Protein AF-A0A7V2T4A5-F1 (afdb_monomer_lite)

pLDDT: mean 81.38, std 19.03, range [47.84, 97.31]

Foldseek 3Di:
DDDPPVVVVVVPDPPPPPPPPVPPCPPPDDDPVVVVVVVVVVVVVVVCLVPVQLVVVLVVDDVVCSVVSVVVSVVVSVVVVVCCVPPVVPD

Sequence (91 aa):
MPPRFGLLGLLLAPFPLGTALAQESAPPALDSGDTAWMLTATALVLMMTIPGLVLFYGGMVRKQNVLSVAMQVFATACVSTIVWMVIGYSL

Secondary structure (DSSP, 8-state):
---GGGTTGGG-S-------------S----HHHHHHHHHHHHHHHHIIIIIIHHHHHHHS-GGGHHHHHHHHHHHHHHHHHHIIIIITT-

Radius of gyration: 23.69 Å; chains: 1; bounding box: 41×55×51 Å

Structure (mmCIF, N/CA/C/O backbone):
data_AF-A0A7V2T4A5-F1
#
_entry.id   AF-A0A7V2T4A5-F1
#
loop_
_atom_site.group_PDB
_atom_site.id
_atom_site.type_symbol
_atom_site.label_atom_id
_atom_site.label_alt_id
_atom_site.label_comp_id
_atom_site.label_asym_id
_atom_site.label_entity_id
_atom_site.label_seq_id
_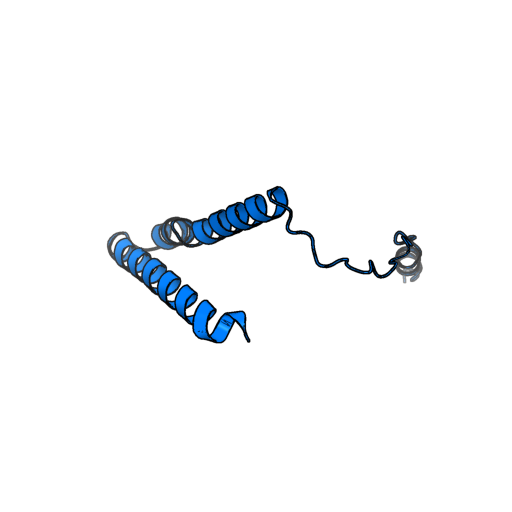atom_site.pdbx_PDB_ins_code
_atom_site.Cartn_x
_atom_site.Cartn_y
_atom_site.Cartn_z
_atom_site.occupancy
_atom_site.B_iso_or_equiv
_atom_site.auth_seq_id
_atom_site.auth_comp_id
_atom_site.auth_asym_id
_atom_site.auth_atom_id
_atom_site.pdbx_PDB_model_num
ATOM 1 N N . MET A 1 1 ? -20.792 44.273 -24.381 1.00 51.00 1 MET A N 1
ATOM 2 C CA . MET A 1 1 ? -20.361 43.198 -25.301 1.00 51.00 1 MET A CA 1
ATOM 3 C C . MET A 1 1 ? -18.837 43.245 -25.418 1.00 51.00 1 MET A C 1
ATOM 5 O O . MET A 1 1 ? -18.339 43.935 -26.299 1.00 51.00 1 MET A O 1
ATOM 9 N N . PRO A 1 2 ? -18.082 42.636 -24.484 1.00 51.16 2 PRO A N 1
ATOM 10 C CA . PRO A 1 2 ? -16.622 42.658 -24.535 1.00 51.16 2 PRO A CA 1
ATOM 11 C C . PRO A 1 2 ? -16.107 41.776 -25.690 1.00 51.16 2 PRO A C 1
ATOM 13 O O . PRO A 1 2 ? -16.611 40.664 -25.883 1.00 51.16 2 PRO A O 1
ATOM 16 N N . PRO A 1 3 ? -15.147 42.268 -26.489 1.00 51.97 3 PRO A N 1
ATOM 17 C CA . PRO A 1 3 ? -14.677 41.590 -27.684 1.00 51.97 3 PRO A CA 1
ATOM 18 C C . PRO A 1 3 ? -13.726 40.431 -27.345 1.00 51.97 3 PRO A C 1
ATOM 20 O O . PRO A 1 3 ? -12.915 40.485 -26.425 1.00 51.97 3 PRO A O 1
ATOM 23 N N . ARG A 1 4 ? -13.843 39.368 -28.139 1.00 60.81 4 ARG A N 1
ATOM 24 C CA . ARG A 1 4 ? -13.291 38.010 -27.979 1.00 60.81 4 ARG A CA 1
ATOM 25 C C . ARG A 1 4 ? -11.758 37.897 -28.150 1.00 60.81 4 ARG A C 1
ATOM 27 O O . ARG A 1 4 ? -11.254 36.812 -28.418 1.00 60.81 4 ARG A O 1
ATOM 34 N N . PHE A 1 5 ? -11.005 38.988 -27.995 1.00 54.09 5 PHE A N 1
ATOM 35 C CA . PHE A 1 5 ? -9.564 39.036 -28.294 1.00 54.09 5 PHE A CA 1
ATOM 36 C C . PHE A 1 5 ? -8.661 38.453 -27.194 1.00 54.09 5 PHE A C 1
ATOM 38 O O . PHE A 1 5 ? -7.529 38.081 -27.483 1.00 54.09 5 PHE A O 1
ATOM 45 N N . GLY A 1 6 ? -9.152 38.302 -25.958 1.00 52.06 6 GLY A N 1
ATOM 46 C CA . GLY A 1 6 ? -8.366 37.723 -24.857 1.00 52.06 6 GLY A CA 1
ATOM 47 C C . GLY A 1 6 ? -8.104 36.215 -24.981 1.00 52.06 6 GLY A C 1
ATOM 48 O O . GLY A 1 6 ? -7.115 35.723 -24.452 1.00 52.06 6 GLY A O 1
ATOM 49 N N . LEU A 1 7 ? -8.950 35.480 -25.715 1.00 55.47 7 LEU A N 1
ATOM 50 C CA . LEU A 1 7 ? -8.823 34.023 -25.873 1.00 55.47 7 LEU A CA 1
ATOM 51 C C . LEU A 1 7 ? -7.840 33.624 -26.993 1.00 55.47 7 LEU A C 1
ATOM 53 O O . LEU A 1 7 ? -7.300 32.524 -26.981 1.00 55.47 7 LEU A O 1
ATOM 57 N N . LEU A 1 8 ? -7.586 34.527 -27.947 1.00 52.81 8 LEU A N 1
ATOM 58 C CA . LEU A 1 8 ? -6.672 34.306 -29.076 1.00 52.81 8 LEU A CA 1
ATOM 59 C C . LEU A 1 8 ? -5.193 34.465 -28.687 1.00 52.81 8 LEU A C 1
ATOM 61 O O . LEU A 1 8 ? -4.336 33.843 -29.306 1.00 52.81 8 LEU A O 1
ATOM 65 N N . GLY A 1 9 ? -4.888 35.235 -27.635 1.00 48.53 9 GLY A N 1
ATOM 66 C CA . GLY A 1 9 ? -3.523 35.387 -27.111 1.00 48.53 9 GLY A CA 1
ATOM 67 C C . GLY A 1 9 ? -3.000 34.162 -26.349 1.00 48.53 9 GLY A C 1
ATOM 68 O O . GLY A 1 9 ? -1.793 33.968 -26.263 1.00 48.53 9 GLY A O 1
ATOM 69 N N . LEU A 1 10 ? -3.893 33.298 -25.851 1.00 52.16 10 LEU A N 1
ATOM 70 C CA . LEU A 1 10 ? -3.525 32.046 -25.174 1.00 52.16 10 LEU A CA 1
ATOM 71 C C . LEU A 1 10 ? -3.162 30.920 -26.165 1.00 52.16 10 LEU A C 1
ATOM 73 O O . LEU A 1 10 ? -2.582 29.916 -25.770 1.00 52.16 10 LEU A O 1
ATOM 77 N N . LEU A 1 11 ? -3.476 31.088 -27.455 1.00 53.47 11 LEU A N 1
ATOM 78 C CA . LEU A 1 11 ? -3.165 30.123 -28.520 1.00 53.47 11 LEU A CA 1
ATOM 79 C C . LEU A 1 11 ? -1.792 30.363 -29.179 1.00 53.47 11 LEU A C 1
ATOM 81 O O . LEU A 1 11 ? -1.364 29.559 -30.000 1.00 53.47 11 LEU A O 1
ATOM 85 N N . LEU A 1 12 ? -1.109 31.459 -28.828 1.00 56.50 12 LEU A N 1
ATOM 86 C CA . LEU A 1 12 ? 0.151 31.918 -29.433 1.00 56.50 12 LEU A CA 1
ATOM 87 C C . LEU A 1 12 ? 1.276 32.105 -28.402 1.00 56.50 12 LEU A C 1
ATOM 89 O O . LEU A 1 12 ? 2.270 32.775 -28.678 1.00 56.50 12 LEU A O 1
ATOM 93 N N . ALA A 1 13 ? 1.154 31.502 -27.217 1.00 54.34 13 ALA A N 1
ATOM 94 C CA . ALA A 1 13 ? 2.339 31.247 -26.413 1.00 54.34 13 ALA A CA 1
ATOM 95 C C . ALA A 1 13 ? 3.171 30.187 -27.155 1.00 54.34 13 ALA A C 1
ATOM 97 O O . ALA A 1 13 ? 2.616 29.137 -27.496 1.00 54.34 13 ALA A O 1
ATOM 98 N N . PRO A 1 14 ? 4.466 30.419 -27.428 1.00 52.88 14 PRO A N 1
ATOM 99 C CA . PRO A 1 14 ? 5.341 29.367 -27.906 1.00 52.88 14 PRO A CA 1
ATOM 100 C C . PRO A 1 14 ? 5.441 28.335 -26.784 1.00 52.88 14 PRO A C 1
ATOM 102 O O . PRO A 1 14 ? 6.238 28.462 -25.857 1.00 52.88 14 PRO A O 1
ATOM 105 N N . PHE A 1 15 ? 4.591 27.312 -26.854 1.00 56.91 15 PHE A N 1
ATOM 106 C CA . PHE A 1 15 ? 4.892 26.021 -26.260 1.00 56.91 15 PHE A CA 1
ATOM 107 C C . PHE A 1 15 ? 6.321 25.702 -26.704 1.00 56.91 15 PHE A C 1
ATOM 109 O O . PHE A 1 15 ? 6.593 25.882 -27.897 1.00 56.91 15 PHE A O 1
ATOM 116 N N . PRO A 1 16 ? 7.254 25.343 -25.806 1.00 51.22 16 PRO A N 1
ATOM 117 C CA . PRO A 1 16 ? 8.618 25.079 -26.219 1.00 51.22 16 PRO A CA 1
ATOM 118 C C . PRO A 1 16 ? 8.556 24.007 -27.302 1.00 51.22 16 PRO A C 1
ATOM 120 O O . PRO A 1 16 ? 8.265 22.843 -27.033 1.00 51.22 16 PRO A O 1
ATOM 123 N N . LEU A 1 17 ? 8.799 24.433 -28.542 1.00 51.00 17 LEU A N 1
ATOM 124 C CA . LEU A 1 17 ? 9.024 23.586 -29.697 1.00 51.00 17 LEU A CA 1
ATOM 125 C C . LEU A 1 17 ? 10.435 23.009 -29.533 1.00 51.00 17 LEU A C 1
ATOM 127 O O . LEU A 1 17 ? 11.332 23.244 -30.333 1.00 51.00 17 LEU A O 1
ATOM 131 N N . GLY A 1 18 ? 10.649 22.313 -28.416 1.00 53.31 18 GLY A N 1
ATOM 132 C CA . GLY A 1 18 ? 11.700 21.333 -28.293 1.00 53.31 18 GLY A CA 1
ATOM 133 C C . GLY A 1 18 ? 11.275 20.213 -29.215 1.00 53.31 18 GLY A C 1
ATOM 134 O O . GLY A 1 18 ? 10.242 19.587 -28.997 1.00 53.31 18 GLY A O 1
ATOM 135 N N . THR A 1 19 ? 12.024 20.027 -30.290 1.00 50.53 19 THR A N 1
ATOM 136 C CA . THR A 1 19 ? 11.995 18.828 -31.116 1.00 50.53 19 THR 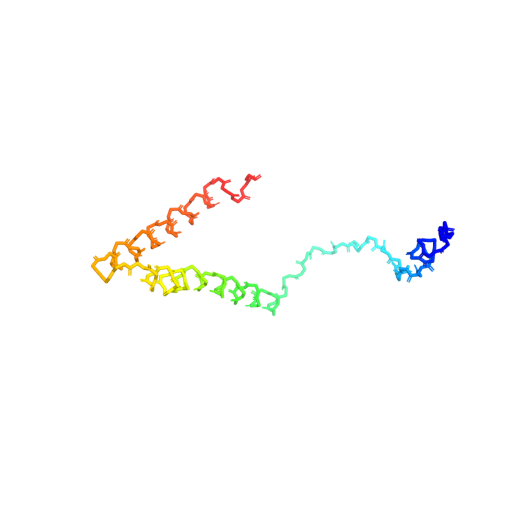A CA 1
ATOM 137 C C . THR A 1 19 ? 11.824 17.601 -30.220 1.00 50.53 19 THR A C 1
ATOM 139 O O . THR A 1 19 ? 12.783 17.151 -29.592 1.00 50.53 19 THR A O 1
ATOM 142 N N . ALA A 1 20 ? 10.611 17.052 -30.162 1.00 49.59 20 ALA A N 1
ATOM 143 C CA . ALA A 1 20 ? 10.383 15.679 -29.750 1.00 49.59 20 ALA A CA 1
ATOM 144 C C . ALA A 1 20 ? 10.942 14.810 -30.880 1.00 49.59 20 ALA A C 1
ATOM 146 O O . ALA A 1 20 ? 10.206 14.245 -31.686 1.00 49.59 20 ALA A O 1
ATOM 147 N N . LEU A 1 21 ? 12.273 14.778 -30.993 1.00 47.84 21 LEU A N 1
ATOM 148 C CA . LEU A 1 21 ? 12.929 13.649 -31.615 1.00 47.84 21 LEU A CA 1
ATOM 149 C C . LEU A 1 21 ? 12.433 12.470 -30.796 1.00 47.84 21 LEU A C 1
ATOM 151 O O . LEU A 1 21 ? 12.600 12.464 -29.575 1.00 47.84 21 LEU A O 1
ATOM 155 N N . ALA A 1 22 ? 11.729 11.547 -31.445 1.00 49.66 22 ALA A N 1
ATOM 156 C CA . ALA A 1 22 ? 11.491 10.243 -30.868 1.00 49.66 22 ALA A CA 1
ATOM 157 C C . ALA A 1 22 ? 12.855 9.768 -30.369 1.00 49.66 22 ALA A C 1
ATOM 159 O O . ALA A 1 22 ? 13.752 9.519 -31.175 1.00 49.66 22 ALA A O 1
ATOM 160 N N . GLN A 1 23 ? 13.053 9.788 -29.050 1.00 48.69 23 GLN A N 1
ATOM 161 C CA . GLN A 1 23 ? 14.255 9.248 -28.460 1.00 48.69 23 GLN A CA 1
ATOM 162 C C . GLN A 1 23 ? 14.182 7.771 -28.792 1.00 48.69 23 GLN A C 1
ATOM 164 O O . GLN A 1 23 ? 13.368 7.046 -28.214 1.00 48.69 23 GLN A O 1
ATOM 169 N N . GLU A 1 24 ? 14.962 7.359 -29.790 1.00 48.34 24 GLU A N 1
ATOM 170 C CA . GLU A 1 24 ? 15.222 5.957 -30.033 1.00 48.34 24 GLU A CA 1
ATOM 171 C C . GLU A 1 24 ? 15.804 5.445 -28.728 1.00 48.34 24 GLU A C 1
ATOM 173 O O . GLU A 1 24 ? 16.924 5.769 -28.328 1.00 48.34 24 GLU A O 1
ATOM 178 N N . SER A 1 25 ? 14.927 4.801 -27.969 1.00 53.72 25 SER A N 1
ATOM 179 C CA . SER A 1 25 ? 15.231 4.350 -26.635 1.00 53.72 25 SER A CA 1
ATOM 180 C C . SER A 1 25 ? 16.136 3.160 -26.869 1.00 53.72 25 SER A C 1
ATOM 182 O O . SER A 1 25 ? 15.655 2.056 -27.124 1.00 53.72 25 SER A O 1
ATOM 184 N N . ALA A 1 26 ? 17.454 3.383 -26.834 1.00 57.16 26 ALA A N 1
ATOM 185 C CA . ALA A 1 26 ? 18.377 2.308 -26.506 1.00 57.16 26 ALA A CA 1
ATOM 186 C C . ALA A 1 26 ? 17.742 1.529 -25.340 1.00 57.16 26 ALA A C 1
ATOM 188 O O . ALA A 1 26 ? 17.158 2.187 -24.467 1.00 57.16 26 ALA A O 1
ATOM 189 N N . PRO A 1 27 ? 17.756 0.178 -25.359 1.00 61.38 27 PRO A N 1
ATOM 190 C CA . PRO A 1 27 ? 17.042 -0.629 -24.373 1.00 61.38 27 PRO A CA 1
ATOM 191 C C . PRO A 1 27 ? 17.291 -0.013 -23.001 1.00 61.38 27 PRO A C 1
ATOM 193 O O . PRO A 1 27 ? 18.465 0.208 -22.691 1.00 61.38 27 PRO A O 1
ATOM 196 N N . PRO A 1 28 ? 16.229 0.389 -22.273 1.00 65.69 28 PRO A N 1
ATOM 197 C CA . PRO A 1 28 ? 16.356 1.282 -21.134 1.00 65.69 28 PRO A CA 1
ATOM 198 C C . PRO A 1 28 ? 17.422 0.714 -20.212 1.00 65.69 28 PRO A C 1
ATOM 200 O O . PRO A 1 28 ? 17.257 -0.370 -19.648 1.00 65.69 28 PRO A O 1
ATOM 203 N N . ALA A 1 29 ? 18.563 1.402 -20.154 1.00 78.62 29 ALA A N 1
ATOM 204 C CA . ALA A 1 29 ? 19.630 1.009 -19.264 1.00 78.62 29 ALA A CA 1
ATOM 205 C C . ALA A 1 29 ? 19.057 1.168 -17.860 1.00 78.62 29 ALA A C 1
ATOM 207 O O . ALA A 1 29 ? 18.608 2.254 -17.496 1.00 78.62 29 ALA A O 1
ATOM 208 N N . LEU A 1 30 ? 18.987 0.068 -17.112 1.00 83.31 30 LEU A N 1
ATOM 209 C CA . LEU A 1 30 ? 18.474 0.103 -15.752 1.00 83.31 30 LEU A CA 1
ATOM 210 C C . LEU A 1 30 ? 19.433 0.934 -14.903 1.00 83.31 30 LEU A C 1
ATOM 212 O O . LEU A 1 30 ? 20.517 0.470 -14.545 1.00 83.31 30 LEU A O 1
ATOM 216 N N . ASP A 1 31 ? 19.028 2.162 -14.601 1.00 92.06 31 ASP A N 1
ATOM 217 C CA . ASP A 1 31 ? 19.729 3.007 -13.653 1.00 92.06 31 ASP A CA 1
ATOM 218 C C . ASP A 1 31 ? 19.380 2.574 -12.223 1.00 92.06 31 ASP A C 1
ATOM 220 O O . ASP A 1 31 ? 18.217 2.345 -11.857 1.00 92.06 31 ASP A O 1
ATOM 224 N N . SER A 1 32 ? 20.412 2.406 -11.400 1.00 91.69 32 SER A N 1
ATOM 225 C CA . SER A 1 32 ? 20.250 1.959 -10.018 1.00 91.69 32 SER A CA 1
ATOM 226 C C . SER A 1 32 ? 19.638 3.044 -9.128 1.00 91.69 32 SER A C 1
ATOM 228 O O . SER A 1 32 ? 18.915 2.705 -8.189 1.00 91.69 32 SER A O 1
ATOM 230 N N . GLY A 1 33 ? 19.870 4.324 -9.434 1.00 93.75 33 GLY A N 1
ATOM 231 C CA . GLY A 1 33 ? 19.264 5.468 -8.760 1.00 93.75 33 GLY A CA 1
ATOM 232 C C . GLY A 1 33 ? 17.771 5.568 -9.048 1.00 93.75 33 GLY A C 1
ATOM 233 O O . GLY A 1 33 ? 16.975 5.643 -8.110 1.00 93.75 33 GLY A O 1
ATOM 234 N N . ASP A 1 34 ? 17.379 5.456 -10.317 1.00 92.50 34 ASP A N 1
ATOM 235 C CA . ASP A 1 34 ? 15.971 5.447 -10.726 1.00 92.50 34 ASP A CA 1
ATOM 236 C C . ASP A 1 34 ? 15.218 4.262 -10.112 1.00 92.50 34 ASP A C 1
ATOM 238 O O . ASP A 1 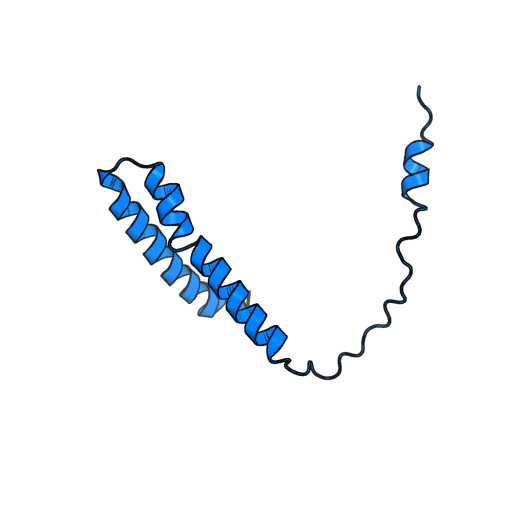34 ? 14.109 4.412 -9.594 1.00 92.50 34 ASP A O 1
ATOM 242 N N . THR A 1 35 ? 15.843 3.082 -10.085 1.00 92.56 35 THR A N 1
ATOM 243 C CA . THR A 1 35 ? 15.261 1.889 -9.454 1.00 92.56 35 THR A CA 1
ATOM 244 C C . THR A 1 35 ? 15.103 2.076 -7.944 1.00 92.56 35 THR A C 1
ATOM 246 O O . THR A 1 35 ? 14.037 1.796 -7.391 1.00 92.56 35 THR A O 1
ATOM 249 N N . ALA A 1 36 ? 16.134 2.579 -7.257 1.00 95.06 36 ALA A N 1
ATOM 250 C CA . ALA A 1 36 ? 16.071 2.850 -5.822 1.00 95.06 36 ALA A CA 1
ATOM 251 C C . ALA A 1 36 ? 14.983 3.882 -5.490 1.00 95.06 36 ALA A C 1
ATOM 253 O O . ALA A 1 36 ? 14.238 3.715 -4.517 1.00 95.06 36 ALA A O 1
ATOM 254 N N . TRP A 1 37 ? 14.843 4.916 -6.321 1.00 95.81 37 TRP A N 1
ATOM 255 C CA . TRP A 1 37 ? 13.795 5.914 -6.166 1.00 95.81 37 TRP A CA 1
ATOM 256 C C . TRP A 1 37 ? 12.401 5.326 -6.396 1.00 95.81 37 TRP A C 1
ATOM 258 O O . TRP A 1 37 ? 11.517 5.535 -5.569 1.00 95.81 37 TRP A O 1
ATOM 268 N N . MET A 1 38 ? 12.207 4.521 -7.443 1.00 95.31 38 MET A N 1
ATOM 269 C CA . MET A 1 38 ? 10.936 3.842 -7.722 1.00 95.31 38 MET A CA 1
ATOM 270 C C . MET A 1 38 ? 10.501 2.916 -6.580 1.00 95.31 38 MET A C 1
ATOM 272 O O . MET A 1 38 ? 9.332 2.927 -6.183 1.00 95.31 38 MET A O 1
ATOM 276 N N . LEU A 1 39 ? 11.430 2.150 -5.998 1.00 96.38 39 LEU A N 1
ATOM 277 C CA . LEU A 1 39 ? 11.142 1.302 -4.837 1.00 96.38 39 LEU A CA 1
ATOM 278 C C . LEU A 1 39 ? 10.780 2.138 -3.602 1.00 96.38 39 LEU A C 1
ATOM 280 O O . LEU A 1 39 ? 9.823 1.815 -2.896 1.00 96.38 39 LEU A O 1
ATOM 284 N N . THR A 1 40 ? 11.493 3.244 -3.374 1.00 97.25 40 THR A N 1
ATOM 285 C CA . THR A 1 40 ? 11.207 4.172 -2.270 1.00 97.25 40 THR A CA 1
ATOM 286 C C . THR A 1 40 ? 9.830 4.818 -2.432 1.00 97.25 40 THR A C 1
ATOM 288 O O . THR A 1 40 ? 9.028 4.810 -1.499 1.00 97.25 40 THR A O 1
ATOM 291 N N . ALA A 1 41 ? 9.512 5.320 -3.626 1.00 97.00 41 ALA A N 1
ATOM 292 C CA . ALA A 1 41 ? 8.215 5.905 -3.940 1.00 97.00 41 ALA A CA 1
ATOM 293 C C . ALA A 1 41 ? 7.078 4.886 -3.760 1.00 97.00 41 ALA A C 1
ATOM 295 O O . ALA A 1 41 ? 6.057 5.200 -3.150 1.00 97.00 41 ALA A O 1
ATOM 296 N N . THR A 1 42 ? 7.279 3.641 -4.201 1.00 95.25 42 THR A N 1
ATOM 297 C CA . THR A 1 42 ? 6.310 2.551 -4.002 1.00 95.25 42 THR A CA 1
ATOM 298 C C . THR A 1 42 ? 6.067 2.282 -2.514 1.00 95.25 42 THR A C 1
ATOM 300 O O . THR A 1 42 ? 4.919 2.153 -2.089 1.00 95.25 42 THR A O 1
ATOM 303 N N . ALA A 1 43 ? 7.123 2.261 -1.694 1.00 95.19 43 ALA A N 1
ATOM 304 C CA . ALA A 1 43 ? 6.995 2.103 -0.247 1.00 95.19 43 ALA A CA 1
ATOM 305 C C . ALA A 1 43 ? 6.216 3.262 0.405 1.00 95.19 43 ALA A C 1
ATOM 307 O O . ALA A 1 43 ? 5.373 3.022 1.271 1.00 95.19 43 ALA A O 1
ATOM 308 N N . LEU A 1 44 ? 6.437 4.507 -0.037 1.00 96.06 44 LEU A N 1
ATOM 309 C CA . LEU A 1 44 ? 5.676 5.672 0.434 1.00 96.06 44 LEU A CA 1
ATOM 310 C C . LEU A 1 44 ? 4.186 5.569 0.076 1.00 96.06 44 LEU A C 1
ATOM 312 O O . LEU A 1 44 ? 3.335 5.856 0.916 1.00 96.06 44 LEU A O 1
ATOM 316 N N . VAL A 1 45 ? 3.853 5.101 -1.129 1.00 95.44 45 VAL A N 1
ATOM 317 C CA . VAL A 1 45 ? 2.458 4.870 -1.543 1.00 95.44 45 VAL A CA 1
ATOM 318 C C . VAL A 1 45 ? 1.806 3.762 -0.712 1.00 95.44 45 VAL A C 1
ATOM 320 O O . VAL A 1 45 ? 0.673 3.915 -0.252 1.00 95.44 45 VAL A O 1
ATOM 323 N N . LEU A 1 46 ? 2.520 2.666 -0.435 1.00 93.75 46 LEU A N 1
ATOM 324 C CA . LEU A 1 46 ? 2.017 1.614 0.456 1.00 93.75 46 LEU A CA 1
ATOM 325 C C . LEU A 1 46 ? 1.768 2.142 1.879 1.00 93.75 46 LEU A C 1
ATOM 327 O O . LEU A 1 46 ? 0.757 1.792 2.495 1.00 93.75 46 LEU A O 1
ATOM 331 N N . MET A 1 47 ? 2.617 3.054 2.365 1.00 94.56 47 MET A N 1
ATOM 332 C CA . MET A 1 47 ? 2.446 3.704 3.669 1.00 94.56 47 MET A CA 1
ATOM 333 C C . MET A 1 47 ? 1.162 4.549 3.759 1.00 94.56 47 MET A C 1
ATOM 335 O O . MET A 1 47 ? 0.554 4.645 4.830 1.00 94.56 47 MET A O 1
ATOM 339 N N . MET A 1 48 ? 0.685 5.111 2.640 1.00 96.12 48 MET A N 1
ATOM 340 C CA . MET A 1 48 ? -0.608 5.813 2.593 1.00 96.12 48 MET A CA 1
ATOM 341 C C . MET A 1 48 ? -1.775 4.877 2.922 1.00 96.12 48 MET A C 1
ATOM 343 O O . MET A 1 48 ? -2.763 5.304 3.517 1.00 96.12 48 MET A O 1
ATOM 347 N N . THR A 1 49 ? -1.652 3.593 2.582 1.00 93.44 49 THR A N 1
ATOM 348 C CA . THR A 1 49 ? -2.670 2.583 2.890 1.00 93.44 49 THR A CA 1
ATOM 349 C C . THR A 1 49 ? -2.541 2.119 4.343 1.00 93.44 49 THR A C 1
ATOM 351 O O . THR A 1 49 ? -3.506 2.193 5.105 1.00 93.44 49 THR A O 1
ATOM 354 N N . ILE A 1 50 ? -1.335 1.707 4.758 1.00 92.75 50 ILE A N 1
ATOM 355 C CA . ILE A 1 50 ? -1.031 1.222 6.113 1.00 92.75 50 ILE A CA 1
ATOM 356 C C . ILE A 1 50 ? 0.202 1.980 6.633 1.00 92.75 50 ILE A C 1
ATOM 358 O O . ILE A 1 50 ? 1.295 1.731 6.130 1.00 92.75 50 ILE A O 1
ATOM 362 N N . PRO A 1 51 ? 0.097 2.873 7.638 1.00 91.38 51 PRO A N 1
ATOM 363 C CA . PRO A 1 51 ? -1.038 3.136 8.527 1.00 91.38 51 PRO A CA 1
ATOM 364 C C . PRO A 1 51 ? -1.973 4.280 8.083 1.00 91.38 51 PRO A C 1
ATOM 366 O O . PRO A 1 51 ? -2.916 4.578 8.815 1.00 91.38 51 PRO A O 1
ATOM 369 N N . GLY A 1 52 ? -1.740 4.939 6.938 1.00 94.31 52 GLY A N 1
ATOM 370 C CA . GLY A 1 52 ? -2.426 6.192 6.580 1.00 94.31 52 GLY A CA 1
ATOM 371 C C . GLY A 1 52 ? -3.961 6.130 6.637 1.00 94.31 52 GLY A C 1
ATOM 372 O O . GLY A 1 52 ? -4.581 6.936 7.337 1.00 94.31 52 GLY A O 1
ATOM 373 N N . LEU A 1 53 ? -4.585 5.129 6.005 1.00 94.19 53 LEU A N 1
ATOM 374 C CA . LEU A 1 53 ? -6.043 4.951 6.062 1.00 94.19 53 LEU A CA 1
ATOM 375 C C . LEU A 1 53 ? -6.531 4.571 7.462 1.00 94.19 53 LEU A C 1
ATOM 377 O O . LEU A 1 53 ? -7.589 5.031 7.884 1.00 94.19 53 LEU A O 1
ATOM 381 N N . VAL A 1 54 ? -5.771 3.757 8.199 1.00 93.19 54 VAL A N 1
ATOM 382 C CA . VAL A 1 54 ? -6.146 3.332 9.557 1.00 93.19 54 VAL A CA 1
ATOM 383 C C . VAL A 1 54 ? -6.188 4.526 10.504 1.00 93.19 54 VAL A C 1
ATOM 385 O O . VAL A 1 54 ? -7.141 4.661 11.264 1.00 93.19 54 VAL A O 1
ATOM 388 N N . LEU A 1 55 ? -5.195 5.414 10.447 1.00 93.19 55 LEU A N 1
ATOM 389 C CA . LEU A 1 55 ? -5.148 6.601 11.300 1.00 93.19 55 LEU A CA 1
ATOM 390 C C . LEU A 1 55 ? -6.247 7.601 10.933 1.00 93.19 55 LEU A C 1
ATOM 392 O O . LEU A 1 55 ? -6.914 8.134 11.819 1.00 93.19 55 LEU A O 1
ATOM 396 N N . PHE A 1 56 ? -6.473 7.820 9.636 1.00 92.56 56 PHE A N 1
ATOM 397 C CA . PHE A 1 56 ? -7.460 8.786 9.167 1.00 92.56 56 PHE A CA 1
ATOM 398 C C . PHE A 1 56 ? -8.898 8.292 9.379 1.00 92.56 56 PHE A C 1
ATOM 400 O O . PHE A 1 56 ? -9.686 8.931 10.077 1.00 92.56 56 PHE A O 1
ATOM 407 N N . TYR A 1 57 ? -9.243 7.117 8.842 1.00 91.94 57 TYR A N 1
ATOM 408 C CA . TYR A 1 57 ? -10.595 6.561 8.940 1.00 91.94 57 TYR A CA 1
ATOM 409 C C . TYR A 1 57 ? -10.891 5.950 10.309 1.00 91.94 57 TYR A C 1
ATOM 411 O O . TYR A 1 57 ? -12.023 6.040 10.781 1.00 91.94 57 TYR A O 1
ATOM 419 N N . GLY A 1 58 ? -9.886 5.402 10.996 1.00 91.44 58 GLY A N 1
ATOM 420 C CA . GLY A 1 58 ? -10.018 4.972 12.389 1.00 91.44 58 GLY A CA 1
ATOM 421 C C . GLY A 1 58 ? -10.333 6.136 13.333 1.00 91.44 58 GLY A C 1
ATOM 422 O O . GLY A 1 58 ? -11.126 5.969 14.255 1.00 91.44 58 GLY A O 1
ATOM 423 N N . GLY A 1 59 ? -9.793 7.333 13.077 1.00 90.81 59 GLY A N 1
ATOM 424 C CA . GLY A 1 59 ? -10.085 8.538 13.863 1.00 90.81 59 GLY A CA 1
ATOM 425 C C . GLY A 1 59 ? -11.509 9.085 13.695 1.00 90.81 59 GLY A C 1
ATOM 426 O O . GLY A 1 59 ? -12.002 9.781 14.581 1.00 90.81 59 GLY A O 1
ATOM 427 N N . MET A 1 60 ? -12.188 8.752 12.590 1.00 94.31 60 MET A N 1
ATOM 428 C CA . MET A 1 60 ? -13.555 9.206 12.285 1.00 94.31 60 MET A CA 1
ATOM 429 C C . MET A 1 60 ? -14.650 8.241 12.764 1.00 94.31 60 MET A C 1
ATOM 431 O O . MET A 1 60 ? -15.834 8.579 12.717 1.00 94.31 60 MET A O 1
ATOM 435 N N . VAL A 1 61 ? -14.289 7.041 13.230 1.00 92.62 61 VAL A N 1
ATOM 436 C CA . VAL A 1 61 ? -15.248 6.049 13.739 1.00 92.62 61 VAL A CA 1
ATOM 437 C C . VAL A 1 61 ? -15.272 6.002 15.267 1.00 92.62 61 VAL A C 1
ATOM 439 O O . VAL A 1 61 ? -14.357 6.445 15.959 1.00 92.62 61 VAL A O 1
ATOM 442 N N . ARG A 1 62 ? -16.343 5.428 15.830 1.00 92.88 62 ARG A N 1
ATOM 443 C CA . ARG A 1 62 ? -16.434 5.184 17.278 1.00 92.88 62 ARG A CA 1
ATOM 444 C C . ARG A 1 62 ? -15.271 4.301 17.736 1.00 92.88 62 ARG A C 1
ATOM 446 O O . ARG A 1 62 ? -14.939 3.337 17.052 1.00 92.88 62 ARG A O 1
ATOM 453 N N . LYS A 1 63 ? -14.736 4.553 18.939 1.00 89.75 63 LYS A N 1
ATOM 454 C CA . LYS A 1 63 ? -13.590 3.814 19.516 1.00 89.75 63 LYS A CA 1
ATOM 455 C C . LYS A 1 63 ? -13.742 2.289 19.448 1.00 89.75 63 LYS A C 1
ATOM 457 O O . LYS A 1 63 ? -12.793 1.592 19.114 1.00 89.75 63 LYS A O 1
ATOM 462 N N . GLN A 1 64 ? -14.949 1.779 19.691 1.00 93.12 64 GLN A N 1
ATOM 463 C CA . GLN A 1 64 ? -15.241 0.341 19.649 1.00 93.12 64 GLN A CA 1
ATOM 464 C C . GLN A 1 64 ? -15.134 -0.274 18.233 1.00 93.12 64 GLN A C 1
ATOM 466 O O . GLN A 1 64 ? -14.996 -1.483 18.097 1.00 93.12 64 GLN A O 1
ATOM 471 N N . ASN A 1 65 ? -15.177 0.549 17.179 1.00 92.75 65 ASN A N 1
ATOM 472 C CA . ASN A 1 65 ? -15.134 0.122 15.780 1.00 92.75 65 ASN A CA 1
ATOM 473 C C . ASN A 1 65 ? -13.739 0.289 15.144 1.00 92.75 65 ASN A C 1
ATOM 475 O O . ASN A 1 65 ? -13.538 -0.163 14.019 1.00 92.75 65 ASN A O 1
ATOM 479 N N . VAL A 1 66 ? -12.774 0.918 15.828 1.00 93.06 66 VAL A N 1
ATOM 480 C CA . VAL A 1 66 ? -11.437 1.212 15.268 1.00 93.06 66 VAL A CA 1
ATOM 481 C C . VAL A 1 66 ? -10.701 -0.070 14.887 1.00 93.06 66 VAL A C 1
ATOM 483 O O . VAL A 1 66 ? -10.116 -0.146 13.809 1.00 93.06 66 VAL A O 1
ATOM 486 N N . LEU A 1 67 ? -10.798 -1.108 15.725 1.00 93.31 67 LEU A N 1
ATOM 487 C CA . LEU A 1 67 ? -10.194 -2.408 15.433 1.00 93.31 67 LEU A CA 1
ATOM 488 C C . LEU A 1 67 ? -10.792 -3.037 14.166 1.00 93.31 67 LEU A C 1
ATOM 490 O O . LEU A 1 67 ? -10.062 -3.601 13.358 1.00 93.31 67 LEU A O 1
ATOM 494 N N . SER A 1 68 ? -12.101 -2.878 13.944 1.00 95.00 68 SER A N 1
ATOM 495 C CA . SER A 1 68 ? -12.757 -3.360 12.724 1.00 95.00 68 SER A CA 1
ATOM 496 C C . SER A 1 68 ? -12.231 -2.643 11.480 1.00 95.00 68 SER A C 1
ATOM 498 O O . SER A 1 68 ? -11.969 -3.296 10.475 1.00 95.00 68 SER A O 1
ATOM 500 N N . VAL A 1 69 ? -12.047 -1.320 11.539 1.00 95.38 69 VAL A N 1
ATOM 501 C CA . VAL A 1 69 ? -11.490 -0.544 10.417 1.00 95.38 69 VAL A CA 1
ATOM 502 C C . VAL A 1 69 ? -10.046 -0.958 10.139 1.00 95.38 69 VAL A C 1
ATOM 504 O O . VAL A 1 69 ? -9.696 -1.190 8.986 1.00 95.38 69 VAL A O 1
ATOM 507 N N . ALA A 1 70 ? -9.224 -1.126 11.179 1.00 94.31 70 ALA A N 1
ATOM 508 C CA . ALA A 1 70 ? -7.843 -1.578 11.025 1.00 94.31 70 ALA A CA 1
ATOM 509 C C . ALA A 1 70 ? -7.756 -2.947 10.321 1.00 94.31 70 ALA A C 1
ATOM 511 O O . ALA A 1 70 ? -6.996 -3.100 9.365 1.00 94.31 70 ALA A O 1
ATOM 512 N N . MET A 1 71 ? -8.580 -3.917 10.738 1.00 96.06 71 MET A N 1
ATOM 513 C CA . MET A 1 71 ? -8.621 -5.250 10.124 1.00 96.06 71 MET A CA 1
ATOM 514 C C . MET A 1 71 ? -9.140 -5.218 8.683 1.00 96.06 71 MET A C 1
ATOM 516 O O . MET A 1 71 ? -8.604 -5.920 7.829 1.00 96.06 71 MET A O 1
ATOM 520 N N . GLN A 1 72 ? -10.152 -4.394 8.391 1.00 95.31 72 GLN A N 1
ATOM 521 C CA . GLN A 1 72 ? -10.683 -4.240 7.033 1.00 95.31 72 GLN A CA 1
ATOM 522 C C . GLN A 1 72 ? -9.659 -3.601 6.089 1.00 95.31 72 GLN A C 1
ATOM 524 O O . GLN A 1 72 ? -9.479 -4.093 4.976 1.00 95.31 72 GLN A O 1
ATOM 529 N N . VAL A 1 73 ? -8.953 -2.551 6.523 1.00 95.69 73 VAL A N 1
ATOM 530 C CA . VAL A 1 73 ? -7.897 -1.908 5.723 1.00 95.69 73 VAL A CA 1
ATOM 531 C C . VAL A 1 73 ? -6.756 -2.888 5.445 1.00 95.69 73 VAL A C 1
ATOM 533 O O . VAL A 1 73 ? -6.320 -2.997 4.301 1.00 95.69 73 VAL A O 1
ATOM 536 N N . PHE A 1 74 ? -6.317 -3.650 6.452 1.00 94.25 74 PHE A N 1
ATOM 537 C CA . PHE A 1 74 ? -5.285 -4.673 6.273 1.00 94.25 74 PHE A CA 1
ATOM 538 C C . PHE A 1 74 ? -5.727 -5.777 5.301 1.00 94.25 74 PHE A C 1
ATOM 540 O O . PHE A 1 74 ? -5.025 -6.065 4.333 1.00 94.25 74 PHE A O 1
ATOM 547 N N . ALA A 1 75 ? -6.918 -6.350 5.505 1.00 96.31 75 ALA A N 1
ATOM 548 C CA . ALA A 1 75 ? -7.451 -7.399 4.639 1.00 96.31 75 ALA A CA 1
ATOM 549 C C . ALA A 1 75 ? -7.608 -6.920 3.188 1.00 96.31 75 ALA A C 1
ATOM 551 O O . ALA A 1 75 ? -7.223 -7.626 2.258 1.00 96.31 75 ALA A O 1
ATOM 552 N N . THR A 1 76 ? -8.113 -5.700 2.990 1.00 95.62 76 THR A N 1
ATOM 553 C CA . THR A 1 76 ? -8.293 -5.125 1.651 1.00 95.62 76 THR A CA 1
ATOM 554 C C . THR A 1 76 ? -6.947 -4.849 0.984 1.00 95.62 76 THR A C 1
ATOM 556 O O . THR A 1 76 ? -6.802 -5.142 -0.194 1.00 95.62 76 THR A O 1
ATOM 559 N N . ALA A 1 77 ? -5.931 -4.375 1.715 1.00 95.19 77 ALA A N 1
ATOM 560 C CA . ALA A 1 77 ? -4.583 -4.203 1.167 1.00 95.19 77 ALA A CA 1
ATOM 561 C C . ALA A 1 77 ? -3.980 -5.534 0.674 1.00 95.19 77 ALA A C 1
ATOM 563 O O . ALA A 1 77 ? -3.417 -5.590 -0.423 1.00 95.19 77 ALA A O 1
ATOM 564 N N . CYS A 1 78 ? -4.148 -6.623 1.435 1.00 95.38 78 CYS A N 1
ATOM 565 C CA . CYS A 1 78 ? -3.711 -7.960 1.021 1.00 95.38 78 CYS A CA 1
ATOM 566 C C . CYS A 1 78 ? -4.459 -8.449 -0.226 1.00 95.38 78 CYS A C 1
ATOM 568 O O . CYS A 1 78 ? -3.830 -8.886 -1.188 1.00 95.38 78 CYS A O 1
ATOM 570 N N . VAL A 1 79 ? -5.792 -8.345 -0.230 1.00 97.31 79 VAL A N 1
ATOM 571 C CA . VAL A 1 79 ? -6.621 -8.763 -1.370 1.00 97.31 79 VAL A CA 1
ATOM 572 C C . VAL A 1 79 ? -6.275 -7.950 -2.617 1.00 97.31 79 VAL A C 1
ATOM 574 O O . VAL A 1 79 ? -6.042 -8.541 -3.666 1.00 97.31 79 VAL A O 1
ATOM 577 N N . SER A 1 80 ? -6.154 -6.625 -2.50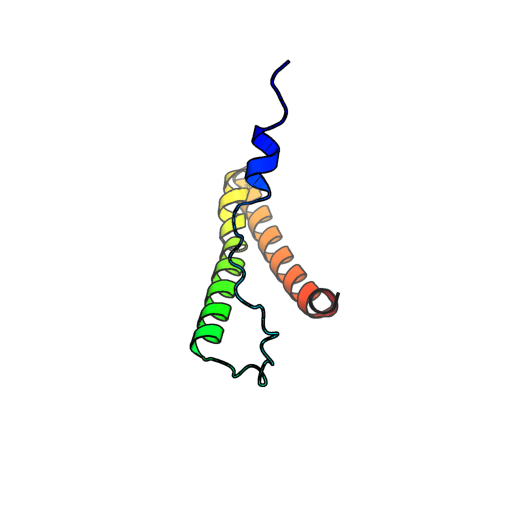7 1.00 95.56 80 SER A N 1
ATOM 578 C CA . SER A 1 80 ? -5.764 -5.753 -3.620 1.00 95.56 80 SER A CA 1
ATOM 579 C C . SER A 1 80 ? -4.388 -6.109 -4.178 1.00 95.56 80 SER A C 1
ATOM 581 O O . SER A 1 80 ? -4.224 -6.126 -5.392 1.00 95.56 80 SER A O 1
ATOM 583 N N . THR A 1 81 ? -3.419 -6.458 -3.324 1.00 94.75 81 THR A N 1
ATOM 584 C CA . THR A 1 81 ? -2.084 -6.897 -3.770 1.00 94.75 81 THR A CA 1
ATOM 585 C C . THR A 1 81 ? -2.168 -8.188 -4.588 1.00 94.75 81 THR A C 1
ATOM 587 O O . 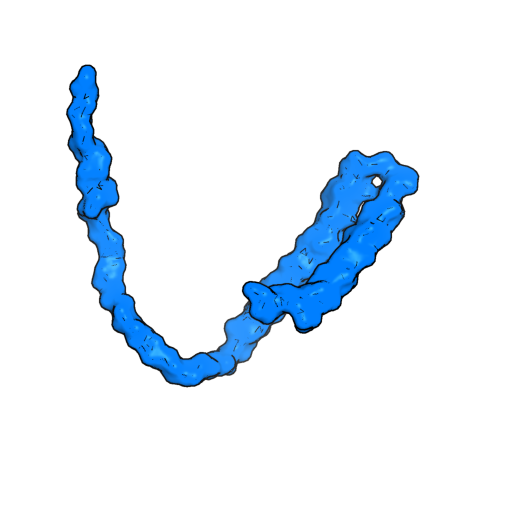THR A 1 81 ? -1.549 -8.295 -5.644 1.00 94.75 81 THR A O 1
ATOM 590 N N . ILE A 1 82 ? -2.973 -9.158 -4.144 1.00 97.31 82 ILE A N 1
ATOM 591 C CA . ILE A 1 82 ? -3.174 -10.421 -4.868 1.00 97.31 82 ILE A CA 1
ATOM 592 C C . ILE A 1 82 ? -3.890 -10.170 -6.198 1.00 97.31 82 ILE A C 1
ATOM 594 O O . ILE A 1 82 ? -3.433 -10.634 -7.238 1.00 97.31 82 ILE A O 1
ATOM 598 N N . VAL A 1 83 ? -4.990 -9.414 -6.184 1.00 97.19 83 VAL A N 1
ATOM 599 C CA . VAL A 1 83 ? -5.763 -9.095 -7.393 1.00 97.19 83 VAL A CA 1
ATOM 600 C C . VAL A 1 83 ? -4.894 -8.356 -8.411 1.00 97.19 83 VAL A C 1
ATOM 602 O O . VAL A 1 83 ? -4.920 -8.702 -9.593 1.00 97.19 83 VAL A O 1
ATOM 605 N N . TRP A 1 84 ? -4.081 -7.398 -7.956 1.00 95.38 84 TRP A N 1
ATOM 606 C CA . TRP A 1 84 ? -3.123 -6.683 -8.797 1.00 95.38 84 TRP A CA 1
ATOM 607 C C . TRP A 1 84 ? -2.109 -7.630 -9.445 1.00 95.38 84 TRP A C 1
ATOM 609 O O . TRP A 1 84 ? -1.898 -7.560 -10.649 1.00 95.38 84 TRP A O 1
ATOM 619 N N . MET A 1 85 ? -1.542 -8.569 -8.684 1.00 95.56 85 MET A N 1
ATOM 620 C CA . MET A 1 85 ? -0.563 -9.530 -9.208 1.00 95.56 85 MET A CA 1
ATOM 621 C C . MET A 1 85 ? -1.159 -10.534 -10.208 1.00 95.56 85 MET A C 1
ATOM 623 O O . MET A 1 85 ? -0.479 -10.911 -11.155 1.00 95.56 85 MET A O 1
ATOM 627 N N . VAL A 1 86 ? -2.401 -10.994 -10.003 1.00 96.94 86 VA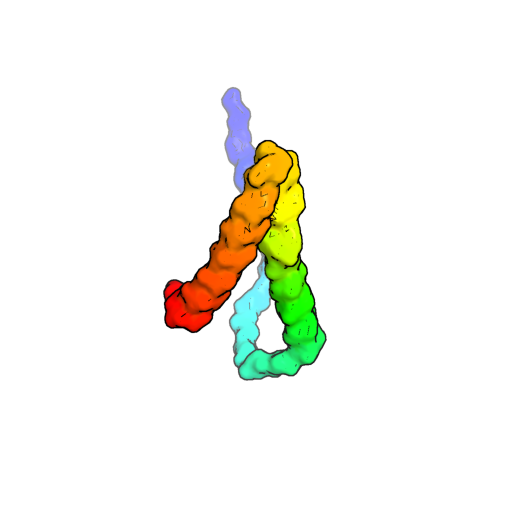L A N 1
ATOM 628 C CA . VAL A 1 86 ? -3.002 -12.064 -10.827 1.00 96.94 86 VAL A CA 1
ATOM 629 C C . VAL A 1 86 ? -3.622 -11.528 -12.115 1.00 96.94 86 VAL A C 1
ATOM 631 O O . VAL A 1 86 ? -3.455 -12.136 -13.169 1.00 96.94 86 VAL A O 1
ATOM 634 N N . ILE A 1 87 ? -4.360 -10.418 -12.034 1.00 96.44 87 ILE A N 1
ATOM 635 C CA . ILE A 1 87 ? -5.068 -9.845 -13.189 1.00 96.44 87 ILE A CA 1
ATOM 636 C C . ILE A 1 87 ? -4.847 -8.341 -13.346 1.00 96.44 87 ILE A C 1
ATOM 638 O O . ILE A 1 87 ? -4.807 -7.864 -14.472 1.00 96.44 87 ILE A O 1
ATOM 642 N N . GLY A 1 88 ? -4.682 -7.585 -12.258 1.00 94.50 88 GLY A N 1
ATOM 643 C CA . GLY A 1 88 ? -4.694 -6.120 -12.318 1.00 94.50 88 GLY A CA 1
ATOM 644 C C . GLY A 1 88 ? -3.500 -5.498 -13.042 1.00 94.50 88 GLY A C 1
ATOM 645 O O . GLY A 1 88 ? -3.677 -4.485 -13.695 1.00 94.50 88 GLY A O 1
ATOM 646 N N . TYR A 1 89 ? -2.315 -6.107 -12.982 1.00 93.31 89 TYR A N 1
ATOM 647 C CA . TYR A 1 89 ? -1.137 -5.625 -13.707 1.00 93.31 89 TYR A CA 1
ATOM 648 C C . TYR A 1 89 ? -1.272 -5.791 -15.229 1.00 93.31 89 TYR A C 1
ATOM 650 O O . TYR A 1 89 ? -0.663 -5.041 -15.986 1.00 93.31 89 TYR A O 1
ATOM 658 N N . SER A 1 90 ? -2.032 -6.798 -15.674 1.00 92.38 90 SER A N 1
ATOM 659 C CA . SER A 1 90 ? -2.183 -7.128 -17.095 1.00 92.38 90 SER A CA 1
ATOM 660 C C . SER A 1 90 ? -3.414 -6.500 -17.750 1.00 92.38 90 SER A C 1
ATOM 662 O O . SER A 1 90 ? -3.467 -6.477 -18.981 1.00 92.38 90 SER A O 1
ATOM 664 N N . LEU A 1 91 ? -4.413 -6.102 -16.958 1.00 89.56 91 LEU A N 1
ATOM 665 C CA . LEU A 1 91 ? -5.608 -5.389 -17.419 1.00 89.56 91 LEU A CA 1
ATOM 666 C C . LEU A 1 91 ? -5.274 -3.926 -17.721 1.00 89.56 91 LEU A C 1
ATOM 668 O O . LEU A 1 91 ? -5.797 -3.430 -18.743 1.00 89.56 91 LEU A O 1
#